Protein AF-A0A9P5ZXD2-F1 (afdb_monomer_lite)

Radius of gyration: 14.17 Å; chains: 1; bounding box: 35×12×34 Å

Foldseek 3Di:
DDQDPPCRVVLFVPPPPWDDKDKDWDWAPQPPPHNHTDIDMDMDTPPTDDDPPRSD

Sequence (56 aa):
PRILAGTGHFTQVVWKSNKQVACAIGNCRGGTIFQQPSKYVVCRYSPPGNFAGRYA

InterPro domains:
  IPR001283 Cysteine-rich secretory protein-related [PR00837] (7-23)
  IPR001283 Cysteine-rich secretory protein-related [PR00837] (40-53)
  IPR001283 Cysteine-rich secretory protein-related [PTHR10334] (7-55)
  IPR014044 CAP domain [PF00188] (8-45)
  IPR018244 Allergen V5/Tpx-1-related, conserved site [PS01009] (8-18)
  IPR018244 Allergen V5/Tpx-1-related, conserved site [PS01010] (40-51)
  IPR035940 CAP superfamily [G3DSA:3.40.33.10] (1-56)
  IPR035940 CAP superfamily [SSF55797] (6-55)

Secondary structure (DSSP, 8-state):
--PPTTTHHHHHHT-TT--EEEEEEEEE-TTTSSSS-EEEEEEEEES----TT---

pLDDT: mean 95.53, std 3.89, range [78.94, 98.38]

Structure (mmCIF, N/CA/C/O backbone):
data_AF-A0A9P5ZXD2-F1
#
_entry.id   AF-A0A9P5ZXD2-F1
#
loop_
_atom_site.group_PDB
_atom_site.id
_atom_site.type_symbol
_atom_site.label_atom_id
_atom_site.label_alt_id
_atom_site.label_comp_id
_atom_site.label_asym_id
_atom_site.label_entity_id
_atom_site.label_seq_id
_atom_site.pdbx_PDB_ins_code
_atom_site.Cartn_x
_atom_site.Cartn_y
_atom_site.Cartn_z
_atom_site.occupancy
_atom_site.B_iso_or_equiv
_atom_site.auth_seq_id
_atom_site.auth_comp_id
_atom_site.auth_asym_id
_atom_site.auth_atom_id
_atom_site.pdbx_PDB_model_num
ATOM 1 N N . PRO A 1 1 ? -11.016 -7.636 2.471 1.00 78.94 1 PRO A N 1
ATOM 2 C CA . PRO A 1 1 ? -10.466 -6.310 2.091 1.00 78.94 1 PRO A CA 1
ATOM 3 C C . PRO A 1 1 ? -10.997 -5.873 0.719 1.00 78.94 1 PRO A C 1
ATOM 5 O O . PRO A 1 1 ? -10.964 -6.672 -0.210 1.00 78.94 1 PRO A O 1
ATOM 8 N N . ARG A 1 2 ? -11.515 -4.647 0.596 1.00 87.69 2 ARG A N 1
ATOM 9 C CA . ARG A 1 2 ? -11.937 -4.029 -0.666 1.00 87.69 2 ARG A CA 1
ATOM 10 C C . ARG A 1 2 ? -11.043 -2.825 -0.945 1.00 87.69 2 ARG A C 1
ATOM 12 O O . ARG A 1 2 ? -11.072 -1.843 -0.208 1.00 87.69 2 ARG A O 1
ATOM 19 N N . ILE A 1 3 ? -10.254 -2.912 -2.010 1.00 89.31 3 ILE A N 1
ATOM 20 C CA . ILE A 1 3 ? -9.387 -1.821 -2.459 1.00 89.31 3 ILE A CA 1
ATOM 21 C C . ILE A 1 3 ? -10.181 -0.970 -3.446 1.00 89.31 3 ILE A C 1
ATOM 23 O O . ILE A 1 3 ? -10.659 -1.474 -4.460 1.00 89.31 3 ILE A O 1
ATOM 27 N N . LEU A 1 4 ? -10.361 0.307 -3.123 1.00 89.25 4 LEU A N 1
ATOM 28 C CA . LEU A 1 4 ? -11.022 1.263 -4.004 1.00 89.25 4 LEU A CA 1
ATOM 29 C C . LEU A 1 4 ? -10.000 1.869 -4.966 1.00 89.25 4 LEU A C 1
ATOM 31 O O . LEU A 1 4 ? -8.897 2.234 -4.547 1.00 89.25 4 LEU A O 1
ATOM 35 N N . ALA A 1 5 ? -10.370 2.000 -6.241 1.00 92.31 5 ALA A N 1
ATOM 36 C CA . ALA A 1 5 ? -9.566 2.736 -7.209 1.00 92.31 5 ALA A CA 1
ATOM 37 C C . ALA A 1 5 ? -9.399 4.193 -6.740 1.00 92.31 5 ALA A C 1
ATOM 39 O O . ALA A 1 5 ? -10.354 4.817 -6.283 1.00 92.31 5 ALA A O 1
ATOM 40 N N . GLY A 1 6 ? -8.171 4.712 -6.794 1.00 93.75 6 GLY A N 1
ATOM 41 C CA . GLY A 1 6 ? -7.833 6.080 -6.382 1.00 93.75 6 GLY A CA 1
ATOM 42 C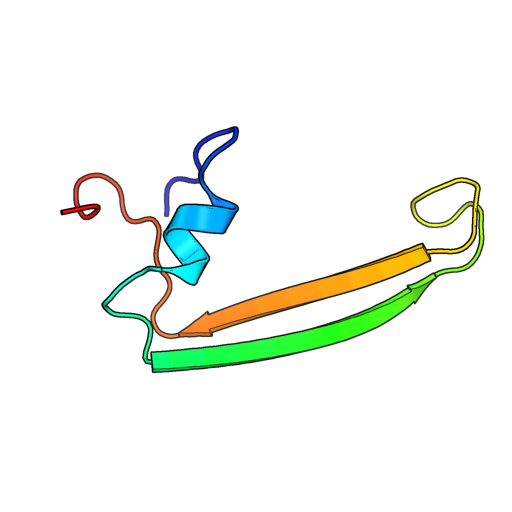 C . GLY A 1 6 ? -7.651 6.305 -4.874 1.00 93.75 6 GLY A C 1
ATOM 43 O O . GLY A 1 6 ? -6.879 7.181 -4.502 1.00 93.75 6 GLY A O 1
ATOM 44 N N . THR A 1 7 ? -8.278 5.513 -3.994 1.00 95.38 7 THR A N 1
ATOM 45 C CA . THR A 1 7 ? -8.232 5.766 -2.533 1.00 95.38 7 THR A CA 1
ATOM 46 C C . THR A 1 7 ? -7.727 4.603 -1.683 1.00 95.38 7 THR A C 1
ATOM 48 O O . THR A 1 7 ? -7.357 4.813 -0.531 1.00 95.38 7 THR A O 1
ATOM 51 N N . GLY A 1 8 ? -7.633 3.387 -2.228 1.00 94.81 8 GLY A N 1
ATOM 52 C CA . GLY A 1 8 ? -7.311 2.190 -1.445 1.00 94.81 8 GLY A CA 1
ATOM 53 C C . GLY A 1 8 ? -5.937 2.204 -0.760 1.00 94.81 8 GLY A C 1
ATOM 54 O O . GLY A 1 8 ? -5.801 1.676 0.344 1.00 94.81 8 GLY A O 1
ATOM 55 N N . HIS A 1 9 ? -4.920 2.826 -1.365 1.00 96.19 9 HIS A N 1
ATOM 56 C CA . HIS A 1 9 ? -3.617 2.996 -0.709 1.00 96.19 9 HIS A CA 1
ATOM 57 C C . HIS A 1 9 ? -3.701 3.973 0.463 1.00 96.19 9 HIS A C 1
ATOM 59 O O . HIS A 1 9 ? -3.225 3.660 1.553 1.00 96.19 9 HIS A O 1
ATOM 65 N N . PHE A 1 10 ? -4.351 5.121 0.259 1.00 96.44 10 PHE A N 1
ATOM 66 C CA . PHE A 1 10 ? -4.532 6.132 1.297 1.00 96.44 10 PHE A CA 1
ATOM 67 C C . PHE A 1 10 ? -5.256 5.550 2.513 1.00 96.44 10 PHE A C 1
ATOM 69 O O . PHE A 1 10 ? -4.741 5.626 3.627 1.00 96.44 10 PHE A O 1
ATOM 76 N N . THR A 1 11 ? -6.399 4.892 2.303 1.00 96.56 11 THR A N 1
ATOM 77 C CA . THR A 1 11 ? -7.196 4.341 3.405 1.00 96.56 11 THR A CA 1
ATOM 78 C C . THR A 1 11 ? -6.451 3.257 4.181 1.00 96.56 11 THR A C 1
ATOM 80 O O . THR A 1 11 ? -6.629 3.166 5.390 1.00 96.56 11 THR A O 1
ATOM 83 N N . GLN A 1 12 ? -5.572 2.476 3.539 1.00 97.19 12 GLN A N 1
ATOM 84 C CA . GLN A 1 12 ? -4.717 1.513 4.240 1.00 97.19 12 GLN A CA 1
ATOM 85 C C . GLN A 1 12 ? -3.666 2.208 5.116 1.00 97.19 12 GLN A C 1
ATOM 87 O O . GLN A 1 12 ? -3.419 1.747 6.227 1.00 97.19 12 GLN A O 1
ATOM 92 N N . VAL A 1 13 ? -3.059 3.301 4.641 1.00 97.25 13 VAL A N 1
ATOM 93 C CA . VAL A 1 13 ? -2.035 4.059 5.384 1.00 97.25 13 VAL A CA 1
ATOM 94 C C . VAL A 1 13 ? -2.614 4.660 6.663 1.00 97.25 13 VAL A C 1
ATOM 96 O O . VAL A 1 13 ? -1.997 4.548 7.719 1.00 97.25 13 VAL A O 1
ATOM 99 N N . VAL A 1 14 ? -3.807 5.252 6.586 1.00 96.44 14 VAL A N 1
ATOM 100 C CA . VAL A 1 14 ? -4.440 5.951 7.721 1.00 96.44 14 VAL A CA 1
ATOM 101 C C . VAL A 1 14 ? -5.384 5.067 8.544 1.00 96.44 14 VAL A C 1
ATOM 103 O O . VAL A 1 14 ? -6.108 5.558 9.408 1.00 96.44 14 VAL A O 1
ATOM 106 N N . TRP A 1 15 ? 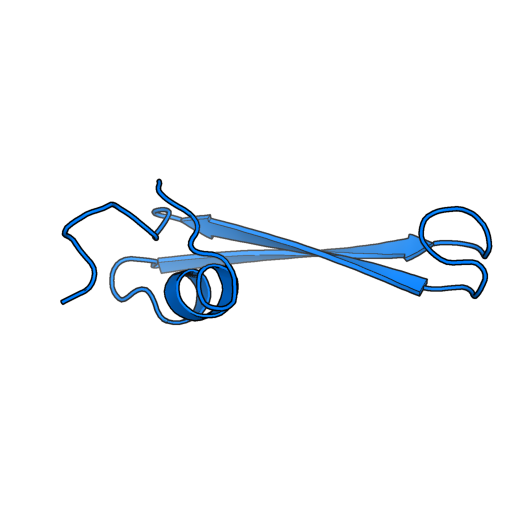-5.410 3.756 8.292 1.00 97.44 15 TRP A N 1
ATOM 107 C CA . TRP A 1 15 ? -6.348 2.852 8.953 1.00 97.44 15 TRP A CA 1
ATOM 108 C C . TRP A 1 15 ? -6.068 2.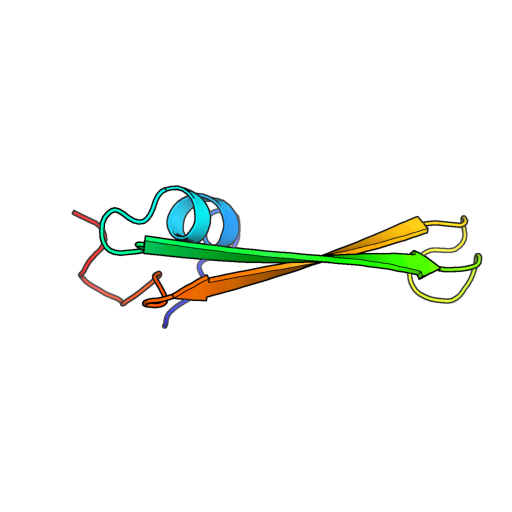739 10.460 1.00 97.44 15 TRP A C 1
ATOM 110 O O . TRP A 1 15 ? -5.071 2.150 10.880 1.00 97.44 15 TRP A O 1
ATOM 120 N N . LYS A 1 16 ? -6.994 3.246 11.284 1.00 96.94 16 LYS A N 1
ATOM 121 C CA . LYS A 1 16 ? -6.860 3.385 12.750 1.00 96.94 16 LYS A CA 1
ATOM 122 C C . LYS A 1 16 ? -6.439 2.102 13.481 1.00 96.94 16 LYS A C 1
ATOM 124 O O . LYS A 1 16 ? -5.726 2.149 14.490 1.00 96.94 16 LYS A O 1
ATOM 129 N N . SER A 1 17 ? -6.917 0.950 13.013 1.00 96.56 17 SER A N 1
ATOM 130 C CA . SER A 1 17 ? -6.656 -0.336 13.665 1.00 96.56 17 SER A CA 1
ATOM 131 C C . SER A 1 1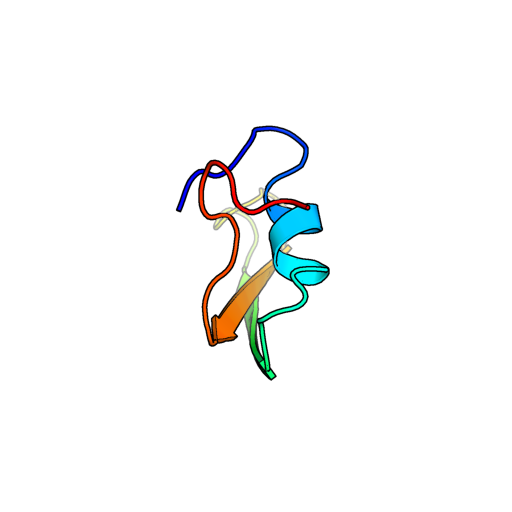7 ? -5.286 -0.927 13.343 1.00 96.56 17 SER A C 1
ATOM 133 O O . SER A 1 17 ? -4.852 -1.783 14.109 1.00 96.56 17 SER A O 1
ATOM 135 N N . ASN A 1 18 ? -4.594 -0.493 12.282 1.00 95.12 18 ASN A N 1
ATOM 136 C CA . ASN A 1 18 ? -3.246 -0.986 11.993 1.00 95.12 18 ASN A CA 1
ATOM 137 C C . ASN A 1 18 ? -2.308 -0.600 13.141 1.00 95.12 18 ASN A C 1
ATOM 139 O O . ASN A 1 18 ? -2.367 0.522 13.645 1.00 95.12 18 ASN A O 1
ATOM 143 N N . LYS A 1 19 ? -1.423 -1.511 13.542 1.00 97.62 19 LYS A N 1
ATOM 144 C CA . LYS A 1 19 ? -0.447 -1.284 14.621 1.00 97.62 19 LYS A CA 1
ATOM 145 C C . LYS A 1 19 ? 0.993 -1.431 14.168 1.00 97.62 19 LYS A C 1
ATOM 147 O O . LYS A 1 19 ? 1.891 -0.939 14.837 1.00 97.62 19 LYS A O 1
ATOM 152 N N . GLN A 1 20 ? 1.211 -2.109 13.051 1.00 98.25 20 GLN A N 1
ATOM 153 C CA . GLN A 1 20 ? 2.535 -2.405 12.537 1.00 98.25 20 GLN A CA 1
ATOM 154 C C . GLN A 1 20 ? 2.557 -2.193 11.031 1.00 98.25 20 GLN A C 1
ATOM 156 O O . GLN A 1 20 ? 1.586 -2.503 10.333 1.00 98.25 20 GLN A O 1
ATOM 161 N N . VAL A 1 21 ? 3.688 -1.693 10.544 1.00 98.12 21 VAL A N 1
ATOM 162 C CA . VAL A 1 21 ? 4.001 -1.595 9.123 1.00 98.12 21 VAL A CA 1
ATOM 163 C C . VAL A 1 21 ? 5.406 -2.134 8.891 1.00 98.12 21 VAL A C 1
ATOM 165 O O . VAL A 1 21 ? 6.322 -1.846 9.656 1.00 98.12 21 VAL A O 1
ATOM 168 N N . ALA A 1 22 ? 5.571 -2.919 7.834 1.00 98.25 22 ALA A N 1
ATOM 169 C CA . ALA A 1 22 ? 6.872 -3.366 7.357 1.00 98.25 22 ALA A CA 1
ATOM 170 C C . ALA A 1 22 ? 6.974 -3.061 5.865 1.00 98.25 22 ALA A C 1
ATOM 172 O O . ALA A 1 22 ? 6.089 -3.453 5.102 1.00 98.25 22 ALA A O 1
ATOM 173 N N . CYS A 1 23 ? 8.037 -2.372 5.455 1.00 98.38 23 CYS A N 1
ATOM 174 C CA . CYS A 1 23 ? 8.259 -1.989 4.065 1.00 98.38 23 CYS A CA 1
ATOM 175 C C . CYS A 1 23 ? 9.597 -2.519 3.550 1.00 98.38 23 CYS A C 1
ATOM 177 O O . CYS A 1 23 ? 10.567 -2.616 4.299 1.00 98.38 23 CYS A O 1
ATOM 179 N N . ALA A 1 24 ? 9.648 -2.826 2.259 1.00 98.38 24 ALA A N 1
ATOM 180 C CA . ALA A 1 24 ? 10.856 -3.222 1.551 1.00 98.38 24 ALA A CA 1
ATOM 181 C C . ALA A 1 24 ? 10.966 -2.457 0.229 1.00 98.38 24 ALA A C 1
ATOM 183 O O . ALA A 1 24 ? 9.953 -2.097 -0.379 1.00 98.38 24 ALA A O 1
ATOM 184 N N . ILE A 1 25 ? 12.205 -2.222 -0.205 1.00 98.19 25 ILE A N 1
ATOM 185 C CA . ILE A 1 25 ? 12.523 -1.537 -1.458 1.00 98.19 25 ILE A CA 1
ATOM 186 C C . ILE A 1 25 ? 13.429 -2.441 -2.292 1.00 98.19 25 ILE A C 1
ATOM 188 O O . ILE A 1 25 ? 14.485 -2.860 -1.824 1.00 98.19 25 ILE A O 1
ATOM 192 N N . GLY A 1 26 ? 13.030 -2.708 -3.534 1.00 97.75 26 GLY A N 1
ATOM 193 C CA . GLY A 1 26 ? 13.865 -3.336 -4.554 1.00 97.75 26 GLY A CA 1
ATOM 194 C C . GLY A 1 26 ? 14.298 -2.318 -5.606 1.00 97.75 26 GLY A C 1
ATOM 195 O O . GLY A 1 26 ? 13.471 -1.558 -6.106 1.00 97.75 26 GLY A O 1
ATOM 196 N N . ASN A 1 27 ? 15.583 -2.298 -5.962 1.00 97.94 27 ASN A N 1
ATOM 197 C CA . ASN A 1 27 ? 16.059 -1.522 -7.108 1.00 97.94 27 ASN A CA 1
ATOM 198 C C . ASN A 1 27 ? 15.866 -2.348 -8.385 1.00 97.94 27 ASN A C 1
ATOM 200 O O . ASN A 1 27 ? 16.420 -3.439 -8.514 1.00 97.94 27 ASN A O 1
ATOM 204 N N . CYS A 1 28 ? 15.095 -1.822 -9.328 1.00 97.25 28 CYS A N 1
ATOM 205 C CA . CYS A 1 28 ? 14.766 -2.469 -10.589 1.00 97.25 28 CYS A CA 1
ATOM 206 C C . CYS A 1 28 ? 15.517 -1.788 -11.735 1.00 97.25 28 CYS A C 1
ATOM 208 O O . CYS A 1 28 ? 15.555 -0.558 -11.832 1.00 97.25 28 CYS A O 1
ATOM 210 N N . ARG A 1 29 ? 16.106 -2.594 -12.622 1.00 98.00 29 ARG A N 1
ATOM 211 C CA . ARG A 1 29 ? 16.717 -2.087 -13.856 1.00 98.00 29 ARG A CA 1
ATOM 212 C C . ARG A 1 29 ? 15.625 -1.595 -14.812 1.00 98.00 29 ARG A C 1
ATOM 214 O O . ARG A 1 29 ? 14.448 -1.934 -14.662 1.00 98.00 29 ARG A O 1
ATOM 221 N N . GLY A 1 30 ? 16.030 -0.793 -15.795 1.00 98.12 30 GLY A N 1
ATOM 222 C CA . GLY A 1 30 ? 15.153 -0.437 -16.907 1.00 98.12 30 GLY A CA 1
ATOM 223 C C . GLY A 1 30 ? 14.638 -1.685 -17.625 1.00 98.12 30 GLY A C 1
ATOM 224 O O . GLY A 1 30 ? 15.358 -2.677 -17.743 1.00 98.12 30 GLY A O 1
ATOM 225 N N . GLY A 1 31 ? 13.375 -1.657 -18.035 1.00 96.81 31 GLY A N 1
ATOM 226 C CA . GLY A 1 31 ? 12.687 -2.773 -18.683 1.00 96.81 31 GLY A CA 1
ATOM 227 C C . GLY A 1 31 ? 12.124 -3.833 -17.727 1.00 96.81 31 GLY A C 1
ATOM 228 O O . GLY A 1 31 ? 11.482 -4.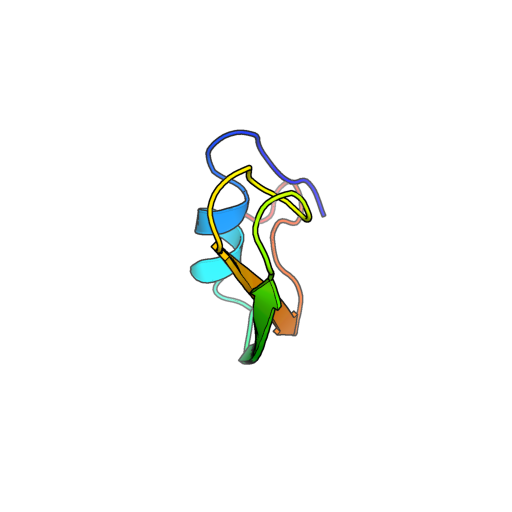766 -18.192 1.00 96.81 31 GLY A O 1
ATOM 229 N N . THR A 1 32 ? 12.322 -3.721 -16.403 1.00 96.31 32 THR A N 1
ATOM 230 C CA . THR A 1 32 ? 11.698 -4.647 -15.432 1.00 96.31 32 THR A CA 1
ATOM 231 C C . THR A 1 32 ? 10.254 -4.261 -15.103 1.00 96.31 32 THR A C 1
ATOM 233 O O . THR A 1 32 ? 9.370 -5.110 -15.121 1.00 96.31 32 THR A O 1
ATOM 236 N N . ILE A 1 33 ? 10.021 -2.987 -14.771 1.00 94.88 33 ILE A N 1
ATOM 237 C CA . ILE A 1 33 ? 8.693 -2.445 -14.414 1.00 94.88 33 ILE A CA 1
ATOM 238 C C . ILE A 1 33 ? 8.371 -1.254 -15.313 1.00 94.88 33 ILE A C 1
ATOM 240 O O . ILE A 1 33 ? 7.322 -1.202 -15.945 1.00 94.88 33 ILE A O 1
ATOM 244 N N . PHE A 1 34 ? 9.309 -0.311 -15.386 1.00 96.00 34 PHE A N 1
ATOM 245 C CA . PHE A 1 34 ? 9.288 0.823 -16.302 1.00 96.00 34 PHE A CA 1
ATOM 246 C C . PHE A 1 34 ? 10.522 0.771 -17.196 1.00 96.00 34 PHE A C 1
ATOM 248 O O . PHE A 1 34 ? 11.490 0.076 -16.882 1.00 96.00 34 PHE A O 1
ATOM 255 N N . GLN A 1 35 ? 10.503 1.515 -18.302 1.00 97.69 35 GLN A N 1
ATOM 256 C CA . GLN A 1 35 ? 11.642 1.550 -19.220 1.00 97.69 35 GLN A CA 1
ATOM 257 C C . GLN A 1 35 ? 12.889 2.156 -18.564 1.00 97.69 35 GLN A C 1
ATOM 259 O O . GLN A 1 35 ? 13.993 1.656 -18.760 1.00 97.69 35 GLN A O 1
ATOM 264 N N . GLN A 1 36 ? 12.722 3.169 -17.713 1.00 97.81 36 GLN A N 1
ATOM 265 C CA . GLN A 1 36 ? 13.788 3.680 -16.854 1.00 97.81 36 GLN A CA 1
ATOM 266 C C . GLN A 1 36 ? 14.001 2.815 -15.593 1.00 97.81 36 GLN A C 1
ATOM 268 O O . GLN A 1 36 ? 13.054 2.188 -15.103 1.00 97.81 36 GLN A O 1
ATOM 273 N N . PRO A 1 37 ? 15.220 2.813 -15.012 1.00 97.75 37 PRO A N 1
ATOM 274 C CA . PRO A 1 37 ? 15.454 2.260 -13.682 1.00 97.75 37 PRO A CA 1
ATOM 275 C C . PRO A 1 37 ? 14.461 2.817 -12.659 1.00 97.75 37 PRO A C 1
ATOM 277 O O . PRO A 1 37 ? 14.101 3.994 -12.692 1.00 97.75 37 PRO A O 1
ATOM 280 N N . SER A 1 38 ? 14.009 1.966 -11.745 1.00 97.25 38 SER A N 1
ATOM 281 C CA . SER A 1 38 ? 12.949 2.313 -10.797 1.00 97.25 38 SER A CA 1
ATOM 282 C C . SER A 1 38 ? 13.158 1.659 -9.438 1.00 97.25 38 SER A C 1
ATOM 284 O O . SER A 1 38 ? 13.943 0.724 -9.286 1.00 97.25 38 SER A O 1
ATOM 286 N N . LYS A 1 39 ? 12.457 2.173 -8.426 1.00 97.50 39 LYS A N 1
ATOM 287 C CA . LYS A 1 39 ? 12.376 1.552 -7.103 1.00 97.50 39 LYS A CA 1
ATOM 288 C C . LYS A 1 39 ? 11.003 0.924 -6.945 1.00 97.50 39 LYS A C 1
ATOM 290 O O . LYS A 1 39 ? 9.995 1.614 -7.073 1.00 97.50 39 LYS A O 1
ATOM 295 N N . TYR A 1 40 ? 10.972 -0.364 -6.640 1.00 97.06 40 TYR A N 1
ATOM 296 C CA . TYR A 1 40 ? 9.749 -1.069 -6.301 1.00 97.06 40 TYR A CA 1
ATOM 297 C C . TYR A 1 40 ? 9.589 -1.104 -4.787 1.00 97.06 40 TYR A C 1
ATOM 299 O O . TYR A 1 40 ? 10.417 -1.687 -4.087 1.00 97.06 40 TYR A O 1
ATOM 307 N N . VAL A 1 41 ? 8.546 -0.450 -4.283 1.00 97.50 41 VAL A N 1
ATOM 308 C CA . VAL A 1 41 ? 8.279 -0.329 -2.847 1.00 97.50 41 VAL A CA 1
ATOM 309 C C . VAL A 1 41 ? 7.046 -1.148 -2.500 1.00 97.50 41 VAL A C 1
ATOM 311 O O . VAL A 1 41 ? 5.992 -0.978 -3.107 1.00 97.50 41 VAL A O 1
ATOM 314 N N . VAL A 1 42 ? 7.166 -2.012 -1.495 1.00 97.38 42 VAL A N 1
ATOM 315 C CA . VAL A 1 42 ? 6.047 -2.799 -0.967 1.00 97.38 42 VAL A CA 1
ATOM 316 C C . VAL A 1 42 ? 5.964 -2.581 0.531 1.00 97.38 42 VAL A C 1
ATOM 318 O O . VAL A 1 42 ? 6.969 -2.716 1.222 1.00 97.38 42 VAL A O 1
ATOM 321 N N . CYS A 1 43 ? 4.763 -2.303 1.035 1.00 98.12 43 CYS A N 1
ATOM 322 C CA . CYS A 1 43 ? 4.481 -2.215 2.464 1.00 98.12 43 CYS A CA 1
ATOM 323 C C . CYS A 1 43 ? 3.373 -3.196 2.857 1.00 98.12 43 CYS A C 1
ATOM 325 O O . CYS A 1 43 ? 2.380 -3.356 2.145 1.00 98.12 43 CYS A O 1
ATOM 327 N N . ARG A 1 44 ? 3.537 -3.840 4.012 1.00 98.06 44 ARG A N 1
ATOM 328 C CA . ARG A 1 44 ? 2.537 -4.693 4.662 1.00 98.06 44 ARG A CA 1
ATOM 329 C C . ARG A 1 44 ? 2.101 -4.049 5.968 1.00 98.06 44 ARG A C 1
ATOM 331 O O . ARG A 1 44 ? 2.934 -3.510 6.687 1.00 98.06 44 ARG A O 1
ATOM 338 N N . TYR A 1 45 ? 0.812 -4.151 6.273 1.00 97.88 45 TYR A N 1
ATOM 339 C CA . TYR A 1 45 ? 0.194 -3.581 7.468 1.00 97.88 45 TYR A CA 1
ATOM 340 C C . TYR A 1 45 ? -0.448 -4.690 8.301 1.00 97.88 45 TYR A C 1
ATOM 342 O O . TYR A 1 45 ? -1.063 -5.599 7.739 1.00 97.88 45 TYR A O 1
ATOM 350 N N . SER A 1 46 ? -0.306 -4.615 9.625 1.00 97.38 46 SER A N 1
ATOM 351 C CA . SER A 1 46 ? -0.915 -5.563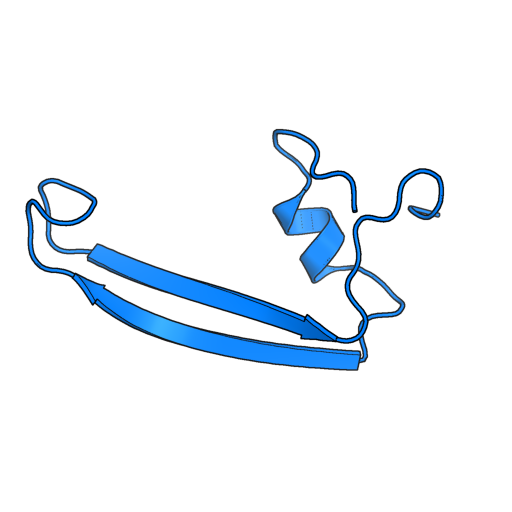 10.561 1.00 97.38 46 SER A CA 1
ATOM 352 C C . SER A 1 46 ? -1.541 -4.848 11.768 1.00 97.38 46 SER A C 1
ATOM 354 O O . SER A 1 46 ? -0.860 -4.037 12.405 1.00 97.38 46 SER A O 1
ATOM 356 N N . PRO A 1 47 ? -2.806 -5.137 12.124 1.00 96.88 47 PRO A N 1
ATOM 357 C CA . PRO A 1 47 ? -3.810 -5.831 11.305 1.00 96.88 47 PRO A CA 1
ATOM 358 C C . PRO A 1 47 ? -4.025 -5.140 9.943 1.00 96.88 47 PRO A C 1
ATOM 360 O O . PRO A 1 47 ? -3.669 -3.972 9.814 1.00 96.88 47 PRO A O 1
ATOM 363 N N . PRO A 1 48 ? -4.558 -5.826 8.915 1.00 96.19 48 PRO A N 1
ATOM 364 C CA . PRO A 1 48 ? -4.842 -5.198 7.626 1.00 96.19 48 PRO A CA 1
ATOM 365 C C . PRO A 1 48 ? -6.026 -4.224 7.721 1.00 96.19 48 PRO A C 1
ATOM 367 O O . PRO A 1 48 ? -6.869 -4.330 8.612 1.00 96.19 48 PRO A O 1
ATOM 370 N N . GLY A 1 49 ? -6.106 -3.290 6.774 1.00 96.25 49 GLY A N 1
ATOM 371 C CA . GLY A 1 49 ? -7.193 -2.320 6.670 1.00 96.25 49 GLY A CA 1
ATOM 372 C C . GLY A 1 49 ? -8.142 -2.615 5.511 1.00 96.25 49 GLY A C 1
ATOM 373 O O . GLY A 1 49 ? -8.231 -3.740 5.011 1.00 96.25 49 GLY A O 1
ATOM 374 N N . ASN A 1 50 ? -8.851 -1.578 5.059 1.00 96.75 50 ASN A N 1
ATOM 375 C CA . ASN A 1 50 ? -9.726 -1.619 3.884 1.00 96.75 50 ASN A CA 1
ATOM 376 C C . ASN A 1 50 ? -10.815 -2.695 3.965 1.00 96.75 50 ASN A C 1
ATOM 378 O O . ASN A 1 50 ? -11.118 -3.377 2.986 1.00 96.75 50 ASN A O 1
ATOM 382 N N . PHE A 1 51 ? -11.419 -2.880 5.135 1.00 95.69 51 PHE A N 1
ATOM 383 C CA . PHE A 1 51 ? -12.597 -3.729 5.265 1.00 95.69 51 PHE A CA 1
ATOM 384 C C . PHE A 1 51 ? -13.851 -2.946 4.874 1.00 95.69 51 PHE A C 1
ATOM 386 O O . PHE A 1 51 ? -14.114 -1.871 5.411 1.00 95.69 51 PHE A O 1
ATOM 393 N N . ALA A 1 52 ? -14.626 -3.492 3.931 1.00 93.31 52 ALA A N 1
ATOM 394 C CA . ALA A 1 52 ? -15.871 -2.879 3.483 1.00 93.31 52 ALA A CA 1
ATOM 395 C C . ALA A 1 52 ? -16.804 -2.605 4.675 1.00 93.31 52 ALA A C 1
ATOM 397 O O . ALA A 1 52 ? -16.951 -3.455 5.553 1.00 93.31 52 ALA A O 1
ATOM 398 N N . GLY A 1 53 ? -17.392 -1.406 4.715 1.00 92.19 53 GLY A N 1
ATOM 399 C CA . GLY A 1 53 ? -18.260 -0.971 5.813 1.00 92.19 53 GLY A CA 1
ATOM 400 C C . GLY A 1 53 ? -17.538 -0.584 7.112 1.00 92.19 53 GLY A C 1
ATOM 401 O O . GLY A 1 53 ? -18.211 -0.338 8.102 1.00 92.19 53 GLY A O 1
ATOM 402 N N . ARG A 1 54 ? -16.196 -0.521 7.136 1.00 93.06 54 ARG A N 1
ATOM 403 C CA . ARG A 1 54 ? -15.406 -0.197 8.344 1.00 93.06 54 ARG A CA 1
ATOM 404 C C . ARG A 1 54 ? -14.478 1.012 8.170 1.00 93.06 54 ARG A C 1
ATOM 406 O O . ARG A 1 54 ? -13.381 1.019 8.710 1.00 93.06 54 ARG A O 1
ATOM 413 N N . TYR A 1 55 ? -14.885 1.990 7.363 1.00 88.94 55 TYR A N 1
ATOM 414 C CA . TYR A 1 55 ? -14.071 3.176 7.049 1.00 88.94 55 TYR A CA 1
ATOM 415 C C . TYR A 1 55 ? -14.279 4.357 8.019 1.00 88.94 55 TYR A C 1
ATOM 417 O O . TYR A 1 55 ? -13.535 5.329 7.915 1.00 88.94 55 TYR A O 1
ATOM 425 N N . ALA A 1 56 ? -15.275 4.282 8.912 1.00 81.38 56 ALA A N 1
ATOM 426 C CA . ALA A 1 56 ? -15.621 5.304 9.906 1.00 81.38 56 ALA A CA 1
ATOM 427 C C . ALA A 1 56 ? -15.162 4.899 11.314 1.00 81.38 56 ALA A C 1
ATOM 429 O O . ALA A 1 56 ? -15.218 3.683 11.615 1.00 81.38 56 ALA A O 1
#

Organism: Pleurotus eryngii (NCBI:txid5323)